Protein AF-A0A529L087-F1 (afdb_monomer_lite)

Structure (mmCIF, N/CA/C/O backbone):
data_AF-A0A529L087-F1
#
_entry.id   AF-A0A529L087-F1
#
loop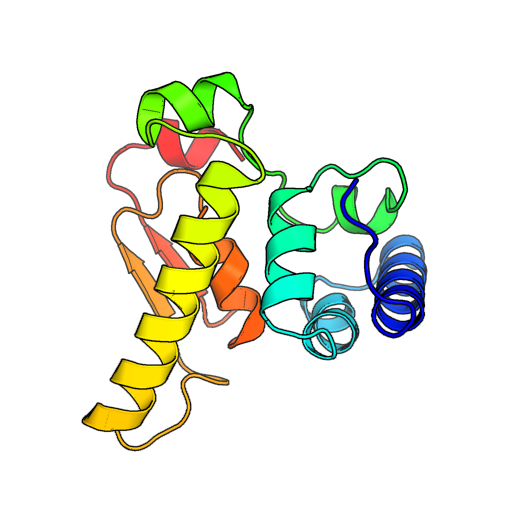_
_atom_site.group_PDB
_atom_site.id
_atom_site.type_symbol
_atom_site.label_atom_id
_atom_site.label_alt_id
_atom_site.label_comp_id
_atom_site.label_asym_id
_atom_site.label_entity_id
_atom_site.label_seq_id
_atom_site.pdbx_PDB_ins_code
_atom_site.Cartn_x
_atom_site.Cartn_y
_atom_site.Cartn_z
_atom_site.occupancy
_atom_site.B_iso_or_equiv
_atom_site.auth_seq_id
_atom_site.auth_comp_id
_atom_site.auth_asym_id
_atom_site.auth_atom_id
_atom_site.pdbx_PDB_model_num
ATOM 1 N N . MET A 1 1 ? 18.101 5.959 -2.037 1.00 47.97 1 MET A N 1
ATOM 2 C CA . MET A 1 1 ? 17.295 5.211 -1.054 1.00 47.97 1 MET A CA 1
ATOM 3 C C . MET A 1 1 ? 17.360 5.991 0.248 1.00 47.97 1 MET A C 1
ATOM 5 O O . MET A 1 1 ? 18.444 6.109 0.804 1.00 47.97 1 MET A O 1
ATOM 9 N N . ALA A 1 2 ? 16.274 6.667 0.639 1.00 48.91 2 ALA A N 1
ATOM 10 C CA . ALA A 1 2 ? 16.234 7.347 1.933 1.00 48.91 2 ALA A CA 1
ATOM 11 C C . ALA A 1 2 ? 16.531 6.305 3.020 1.00 48.91 2 ALA A C 1
ATOM 13 O O . ALA A 1 2 ? 16.035 5.185 2.922 1.00 48.91 2 ALA A O 1
ATOM 14 N N . SER A 1 3 ? 17.400 6.642 3.973 1.00 51.75 3 SER A N 1
ATOM 15 C CA . SER A 1 3 ? 17.812 5.745 5.054 1.00 51.75 3 SER A CA 1
ATOM 16 C C . SER A 1 3 ? 16.577 5.287 5.822 1.00 51.75 3 SER A C 1
ATOM 18 O O . SER A 1 3 ? 16.079 6.016 6.675 1.00 51.75 3 SER A O 1
ATOM 20 N N . MET A 1 4 ? 16.080 4.094 5.509 1.00 59.28 4 MET A N 1
ATOM 21 C CA . MET A 1 4 ? 15.018 3.457 6.268 1.00 59.28 4 MET A CA 1
ATOM 22 C C . MET A 1 4 ? 15.541 3.275 7.694 1.00 59.28 4 MET A C 1
ATOM 24 O O . MET A 1 4 ? 16.638 2.744 7.886 1.00 59.28 4 MET A O 1
ATOM 28 N N . PHE A 1 5 ? 14.838 3.826 8.683 1.00 60.94 5 PHE A N 1
ATOM 29 C CA . PHE A 1 5 ? 15.338 3.865 10.057 1.00 60.94 5 PHE A CA 1
ATOM 30 C C . PHE A 1 5 ? 15.621 2.442 10.566 1.00 60.94 5 PHE A C 1
ATOM 32 O O . PHE A 1 5 ? 14.931 1.490 10.198 1.00 60.94 5 PHE A O 1
ATOM 39 N N . SER A 1 6 ? 16.623 2.282 11.437 1.00 67.25 6 SER A N 1
ATOM 40 C CA . SER A 1 6 ? 17.079 0.975 11.949 1.00 67.25 6 SER A CA 1
ATOM 41 C C . SER A 1 6 ? 15.969 0.110 12.565 1.00 67.25 6 SER A C 1
ATOM 43 O O . SER A 1 6 ? 16.103 -1.109 12.618 1.00 67.25 6 SER A O 1
ATOM 45 N N . VAL A 1 7 ? 14.865 0.728 12.995 1.00 80.62 7 VAL A N 1
ATOM 46 C CA . VAL A 1 7 ? 13.678 0.075 13.567 1.00 80.62 7 VAL A CA 1
ATOM 47 C C . VAL A 1 7 ? 12.771 -0.596 12.531 1.00 80.62 7 VAL A C 1
ATOM 49 O O . VAL A 1 7 ? 12.086 -1.558 12.860 1.00 80.62 7 VAL A O 1
ATOM 52 N N . ALA A 1 8 ? 12.781 -0.143 11.277 1.00 88.31 8 ALA A N 1
ATOM 53 C CA . ALA A 1 8 ? 11.939 -0.694 10.216 1.00 88.31 8 ALA A CA 1
ATOM 54 C C . ALA A 1 8 ? 12.520 -1.988 9.622 1.00 88.31 8 ALA A C 1
ATOM 56 O O . ALA A 1 8 ? 11.789 -2.923 9.284 1.00 88.31 8 ALA A O 1
ATOM 57 N N . ILE A 1 9 ? 13.852 -2.066 9.543 1.00 91.94 9 ILE A N 1
ATOM 58 C CA . ILE A 1 9 ? 14.584 -3.170 8.906 1.00 91.94 9 ILE A CA 1
ATOM 59 C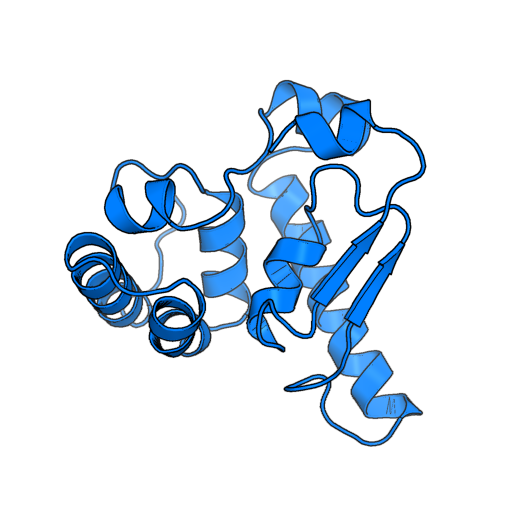 C . ILE A 1 9 ? 14.223 -4.547 9.504 1.00 91.94 9 ILE A C 1
ATOM 61 O O . ILE A 1 9 ? 13.957 -5.468 8.731 1.00 91.94 9 ILE A O 1
ATOM 65 N N . PRO A 1 10 ? 14.157 -4.745 10.839 1.00 94.81 10 PRO A N 1
ATOM 66 C CA . PRO A 1 10 ? 13.786 -6.041 11.407 1.00 94.81 10 PRO A CA 1
ATOM 67 C C . PRO A 1 10 ? 12.389 -6.515 10.989 1.00 94.81 10 PRO A C 1
ATOM 69 O O . PRO A 1 10 ? 12.202 -7.709 10.751 1.00 94.81 10 PRO A O 1
ATOM 72 N N . HIS A 1 11 ? 11.426 -5.594 10.883 1.00 96.56 11 HIS A N 1
ATOM 73 C CA . HIS A 1 11 ? 10.051 -5.902 10.489 1.00 96.56 11 HIS A CA 1
ATOM 74 C C . HIS A 1 11 ? 9.957 -6.263 9.008 1.00 96.56 11 HIS A C 1
ATOM 76 O O . HIS A 1 11 ? 9.354 -7.284 8.681 1.00 96.56 11 HIS A O 1
ATOM 82 N N . LEU A 1 12 ? 10.631 -5.512 8.134 1.00 96.69 12 LEU A N 1
ATOM 83 C CA . LEU A 1 12 ? 10.718 -5.856 6.714 1.00 96.69 12 LEU A CA 1
ATOM 84 C C . LEU A 1 12 ? 11.409 -7.198 6.482 1.00 96.69 12 LEU A C 1
ATOM 86 O O . LEU A 1 12 ? 10.899 -8.031 5.743 1.00 96.69 12 LEU A O 1
ATOM 90 N N . ASN A 1 13 ? 12.525 -7.454 7.164 1.00 97.06 13 ASN A N 1
ATOM 91 C CA . ASN A 1 13 ? 13.228 -8.730 7.046 1.00 97.06 13 ASN A CA 1
ATOM 92 C C . ASN A 1 13 ? 12.379 -9.907 7.547 1.00 97.06 13 ASN A C 1
ATOM 94 O O . ASN A 1 13 ? 12.507 -11.018 7.038 1.00 97.06 13 ASN A O 1
ATOM 98 N N . ALA A 1 14 ? 11.538 -9.697 8.564 1.00 97.62 14 ALA A N 1
ATOM 99 C CA . ALA A 1 14 ? 10.600 -10.716 9.024 1.00 97.62 14 ALA A CA 1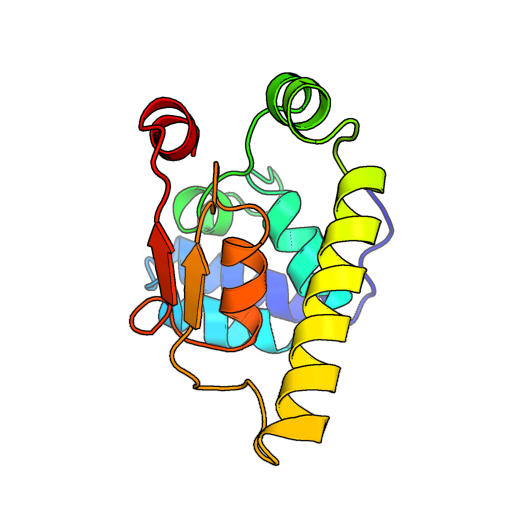
ATOM 100 C C . ALA A 1 14 ? 9.496 -10.975 7.990 1.00 97.62 14 ALA A C 1
ATOM 102 O O . ALA A 1 14 ? 9.260 -12.135 7.656 1.00 97.62 14 ALA A O 1
ATOM 103 N N . ALA A 1 15 ? 8.895 -9.911 7.450 1.00 98.12 15 ALA A N 1
ATOM 104 C CA . ALA A 1 15 ? 7.892 -9.993 6.392 1.00 98.12 15 ALA A CA 1
ATOM 105 C C . ALA A 1 15 ? 8.445 -10.694 5.139 1.00 98.12 15 ALA A C 1
ATOM 107 O O . ALA A 1 15 ? 7.805 -11.584 4.592 1.00 98.12 15 ALA A O 1
ATOM 108 N N . GLU A 1 16 ? 9.671 -10.365 4.731 1.00 98.50 16 GLU A N 1
ATOM 109 C CA . GLU A 1 16 ? 10.342 -10.975 3.581 1.00 98.50 16 GLU A CA 1
ATOM 110 C C . GLU A 1 16 ? 10.617 -12.462 3.788 1.00 98.50 16 GLU A C 1
ATOM 112 O O . GLU A 1 16 ? 10.334 -13.265 2.903 1.00 98.50 16 GLU A O 1
ATOM 117 N N . ARG A 1 17 ? 11.108 -12.868 4.967 1.00 98.50 17 ARG A N 1
ATOM 118 C CA . ARG A 1 17 ? 11.284 -14.297 5.273 1.00 98.50 17 ARG A CA 1
ATOM 119 C C . ARG A 1 17 ? 9.961 -15.057 5.226 1.00 98.50 17 ARG A C 1
ATOM 121 O O . ARG A 1 17 ? 9.940 -16.173 4.717 1.00 98.50 17 ARG A O 1
ATOM 128 N N . ALA A 1 18 ? 8.883 -14.464 5.741 1.00 98.38 18 ALA A N 1
ATOM 129 C CA . ALA A 1 18 ? 7.553 -15.061 5.675 1.00 98.38 18 ALA A CA 1
ATOM 130 C C . ALA A 1 18 ? 7.073 -15.187 4.217 1.00 98.38 18 ALA A C 1
ATOM 132 O O . ALA A 1 18 ? 6.645 -16.265 3.810 1.00 98.38 18 ALA A O 1
ATOM 133 N N . ALA A 1 19 ? 7.247 -14.138 3.406 1.00 98.38 19 ALA A N 1
ATOM 134 C CA . ALA A 1 19 ? 6.868 -14.134 1.994 1.00 98.38 19 ALA A CA 1
ATOM 135 C C . ALA A 1 19 ? 7.668 -15.157 1.168 1.00 98.38 19 ALA A C 1
ATOM 137 O O . ALA A 1 19 ? 7.105 -15.876 0.347 1.00 98.38 19 ALA A O 1
ATOM 138 N N . VAL A 1 20 ? 8.977 -15.291 1.415 1.00 98.06 20 VAL A N 1
ATOM 139 C CA . VAL A 1 20 ? 9.809 -16.351 0.814 1.00 98.06 20 VAL A CA 1
ATOM 140 C C . VAL A 1 20 ? 9.350 -17.743 1.258 1.00 98.06 20 VAL A C 1
ATOM 142 O O . VAL A 1 20 ? 9.406 -18.682 0.467 1.00 98.06 20 VAL A O 1
ATOM 145 N N . GLY A 1 21 ? 8.867 -17.870 2.495 1.00 97.56 21 GLY A N 1
ATOM 146 C CA . GLY A 1 21 ? 8.255 -19.086 3.031 1.00 97.56 21 GLY A CA 1
ATOM 147 C C . GLY A 1 21 ? 6.851 -19.394 2.495 1.00 97.56 21 GLY A C 1
ATOM 148 O O . GLY A 1 21 ? 6.300 -20.427 2.862 1.00 97.56 21 GLY A O 1
ATOM 149 N N . GLY A 1 22 ? 6.285 -18.540 1.634 1.00 97.62 22 GLY A N 1
ATOM 150 C CA . GLY A 1 22 ? 4.976 -18.748 1.015 1.00 97.62 22 GLY A CA 1
ATOM 151 C C . GLY A 1 22 ? 3.788 -18.310 1.873 1.00 97.62 22 GLY A C 1
ATOM 152 O O . GLY A 1 22 ? 2.709 -18.878 1.722 1.00 97.62 22 GLY A O 1
ATOM 153 N N . CYS A 1 23 ? 3.972 -17.337 2.773 1.00 98.12 23 CYS A N 1
ATOM 154 C CA . CYS A 1 23 ? 2.852 -16.757 3.511 1.00 98.12 23 CYS A CA 1
ATOM 155 C C . CYS A 1 23 ? 1.871 -16.014 2.588 1.00 98.12 23 CYS A C 1
ATOM 157 O O . CYS A 1 23 ? 2.206 -15.592 1.479 1.00 98.12 23 CYS A O 1
ATOM 159 N N . THR A 1 24 ? 0.658 -15.822 3.087 1.00 98.12 24 THR A N 1
ATOM 160 C CA . THR A 1 24 ? -0.377 -14.979 2.480 1.00 98.12 24 THR A CA 1
ATOM 161 C C . THR A 1 24 ? -0.044 -13.488 2.610 1.00 98.12 24 THR A C 1
ATOM 163 O O . THR A 1 24 ? 0.866 -13.090 3.350 1.00 98.12 24 THR A O 1
ATOM 166 N N . VAL A 1 25 ? -0.790 -12.640 1.892 1.00 97.62 25 VAL A N 1
ATOM 167 C CA . VAL A 1 25 ? -0.668 -11.177 1.999 1.00 97.62 25 VAL A CA 1
ATOM 168 C C . VAL A 1 25 ? -1.004 -10.725 3.421 1.00 97.62 25 VAL A C 1
ATOM 170 O O . VAL A 1 25 ? -0.263 -9.940 4.005 1.00 97.62 25 VAL A O 1
ATOM 173 N N . GLU A 1 26 ? -2.071 -11.263 4.003 1.00 97.56 26 GLU A N 1
ATOM 174 C CA . GLU A 1 26 ? -2.546 -10.980 5.357 1.00 97.56 26 GLU A CA 1
ATOM 175 C C . GLU A 1 26 ? -1.467 -11.290 6.402 1.00 97.56 26 GLU A C 1
ATOM 177 O O . GLU A 1 26 ? -1.146 -10.455 7.249 1.00 97.56 26 GLU A O 1
ATOM 182 N N . GLU A 1 27 ? -0.828 -12.457 6.299 1.00 98.12 27 GLU A N 1
ATOM 183 C CA . GLU A 1 27 ? 0.267 -12.849 7.193 1.00 98.12 27 GLU A CA 1
ATOM 184 C C . GLU A 1 27 ? 1.493 -11.937 7.047 1.00 98.12 27 GLU A C 1
ATOM 186 O O . GLU A 1 27 ? 2.129 -11.594 8.047 1.00 98.12 27 GLU A O 1
ATOM 191 N N . ALA A 1 28 ? 1.819 -11.488 5.830 1.00 98.19 28 ALA A N 1
ATOM 192 C CA . ALA A 1 28 ? 2.881 -10.504 5.625 1.00 98.19 28 ALA A CA 1
ATOM 1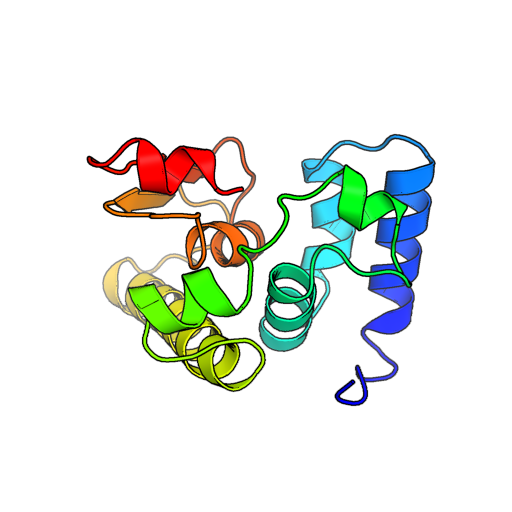93 C C . ALA A 1 28 ? 2.518 -9.142 6.247 1.00 98.19 28 ALA A C 1
ATOM 195 O O . ALA A 1 28 ? 3.364 -8.501 6.884 1.00 98.19 28 ALA A O 1
ATOM 196 N N . LEU A 1 29 ? 1.257 -8.712 6.121 1.00 98.06 29 LEU A N 1
ATOM 197 C CA . LEU A 1 29 ? 0.767 -7.443 6.664 1.00 98.06 29 LEU A CA 1
ATOM 198 C C . LEU A 1 29 ? 0.856 -7.376 8.194 1.00 98.06 29 LEU A C 1
ATOM 200 O O . LEU A 1 29 ? 1.128 -6.297 8.720 1.00 98.06 29 LEU A O 1
ATOM 204 N N . VAL A 1 30 ? 0.767 -8.502 8.914 1.00 97.56 30 VAL A N 1
ATOM 205 C CA . VAL A 1 30 ? 1.011 -8.555 10.374 1.00 97.56 30 VAL A CA 1
ATOM 206 C C . VAL A 1 30 ? 2.389 -7.995 10.750 1.00 97.56 30 VAL A C 1
ATOM 208 O O . VAL A 1 30 ? 2.543 -7.341 11.787 1.00 97.56 30 VAL A O 1
ATOM 211 N N . PHE A 1 31 ? 3.408 -8.235 9.922 1.00 97.88 31 PHE A N 1
ATOM 212 C CA . PHE A 1 31 ? 4.747 -7.685 10.131 1.00 97.88 31 PHE A CA 1
ATOM 213 C C . PHE A 1 31 ? 4.858 -6.254 9.609 1.00 97.88 31 PHE A C 1
ATOM 215 O O . PHE A 1 31 ? 5.425 -5.401 10.292 1.00 97.88 31 PHE A O 1
ATOM 222 N N . LEU A 1 32 ? 4.307 -5.981 8.423 1.00 97.75 32 LEU A N 1
ATOM 223 C CA . LEU A 1 32 ? 4.421 -4.676 7.769 1.00 97.75 32 LEU A CA 1
ATOM 224 C C . LEU A 1 32 ? 3.677 -3.568 8.525 1.00 97.75 32 LEU A C 1
ATOM 226 O O . LEU A 1 32 ? 4.190 -2.458 8.616 1.00 97.75 32 LEU A O 1
ATOM 230 N N . ARG A 1 33 ? 2.529 -3.852 9.150 1.00 97.19 33 ARG A N 1
ATOM 231 C CA . ARG A 1 33 ? 1.782 -2.871 9.963 1.00 97.19 33 ARG A CA 1
ATOM 232 C C . ARG A 1 33 ? 2.485 -2.481 11.269 1.00 97.19 33 ARG A C 1
ATOM 234 O O . ARG A 1 33 ? 2.064 -1.539 11.928 1.00 97.19 33 ARG A O 1
ATOM 241 N N . ARG A 1 34 ? 3.580 -3.161 11.642 1.00 96.38 34 ARG A N 1
ATOM 242 C CA . ARG A 1 34 ? 4.455 -2.733 12.754 1.00 96.38 34 ARG A CA 1
ATOM 243 C C . ARG A 1 34 ? 5.363 -1.565 12.377 1.00 96.38 34 ARG A C 1
ATOM 245 O O . ARG A 1 34 ? 5.971 -0.958 13.254 1.00 96.38 34 ARG A O 1
ATOM 252 N N . LEU A 1 35 ? 5.482 -1.271 11.085 1.00 96.12 35 LEU A N 1
ATOM 253 C CA . LEU A 1 35 ? 6.148 -0.073 10.600 1.00 96.12 35 LEU A CA 1
ATOM 254 C C . LEU A 1 35 ? 5.333 1.172 10.968 1.00 96.12 35 LEU A C 1
ATOM 256 O O . LEU A 1 35 ? 4.118 1.119 11.178 1.00 96.12 35 LEU A O 1
ATOM 260 N N . SER A 1 36 ? 6.001 2.325 10.992 1.00 94.94 36 SER A N 1
ATOM 261 C CA . SER A 1 36 ? 5.278 3.593 10.939 1.00 94.94 36 SER A CA 1
ATOM 262 C C . SER A 1 36 ? 4.476 3.667 9.631 1.00 94.94 36 SER A C 1
ATOM 264 O O . SER A 1 36 ? 4.877 3.068 8.631 1.00 94.94 36 SER A O 1
ATOM 266 N N . LEU A 1 37 ? 3.376 4.428 9.606 1.00 95.00 37 LEU A N 1
ATOM 267 C CA . LEU A 1 37 ? 2.632 4.684 8.363 1.00 95.00 37 LEU A CA 1
ATOM 268 C C . LEU A 1 37 ? 3.562 5.189 7.249 1.00 95.00 37 LEU A C 1
ATOM 270 O O . LEU A 1 37 ? 3.375 4.846 6.081 1.00 95.00 37 LEU A O 1
ATOM 274 N N . ASP A 1 38 ? 4.576 5.981 7.616 1.00 93.75 38 ASP A N 1
ATOM 275 C CA . ASP A 1 38 ? 5.495 6.549 6.645 1.00 93.75 38 ASP A CA 1
ATOM 276 C C . ASP A 1 38 ? 6.468 5.501 6.070 1.00 93.75 38 ASP A C 1
ATOM 278 O O . ASP A 1 38 ? 6.696 5.449 4.863 1.00 93.75 38 ASP A O 1
ATOM 282 N N . ASP A 1 39 ? 7.021 4.627 6.909 1.00 94.94 39 ASP A N 1
ATOM 283 C CA . ASP A 1 39 ? 7.895 3.544 6.442 1.00 94.94 39 ASP A CA 1
ATOM 284 C C . ASP A 1 39 ? 7.108 2.492 5.649 1.00 94.94 39 ASP A C 1
ATOM 286 O O . ASP A 1 39 ? 7.587 2.006 4.623 1.00 94.94 39 ASP A O 1
ATOM 290 N N . PHE A 1 40 ? 5.887 2.170 6.093 1.00 96.88 40 PHE A N 1
ATOM 291 C CA . PHE A 1 40 ? 4.976 1.279 5.380 1.00 96.88 40 PHE A CA 1
ATOM 292 C C . PHE A 1 40 ? 4.669 1.822 3.987 1.00 96.88 40 PHE A C 1
ATOM 294 O O . PHE A 1 40 ? 4.867 1.133 2.988 1.00 96.88 40 PHE A O 1
ATOM 301 N N . GLY A 1 41 ? 4.224 3.077 3.910 1.00 95.75 41 GLY A N 1
ATOM 302 C CA . GLY A 1 41 ? 3.855 3.695 2.648 1.00 95.75 41 GLY A CA 1
ATOM 303 C C . GLY A 1 41 ? 5.031 3.793 1.689 1.00 95.75 41 GLY A C 1
ATOM 304 O O . GLY A 1 41 ? 4.895 3.428 0.522 1.00 95.75 41 GLY A O 1
ATOM 305 N N . LEU A 1 42 ? 6.195 4.223 2.187 1.00 94.81 42 LEU A N 1
ATOM 306 C CA . LEU A 1 42 ? 7.412 4.312 1.386 1.00 94.81 42 LEU A CA 1
ATOM 307 C C . LEU A 1 42 ? 7.825 2.942 0.835 1.00 94.81 42 LEU A C 1
ATOM 309 O O . LEU A 1 42 ? 8.232 2.850 -0.322 1.00 94.81 42 LEU A O 1
ATOM 313 N N . PHE A 1 43 ? 7.696 1.882 1.636 1.00 96.06 43 PHE A N 1
ATOM 314 C CA . PHE A 1 43 ? 7.941 0.522 1.172 1.00 96.06 43 PHE A CA 1
ATOM 315 C C . PHE A 1 43 ? 6.948 0.106 0.083 1.00 96.06 43 PHE A C 1
ATOM 317 O O . PHE A 1 43 ? 7.382 -0.310 -0.992 1.00 96.06 43 PHE A O 1
ATOM 324 N 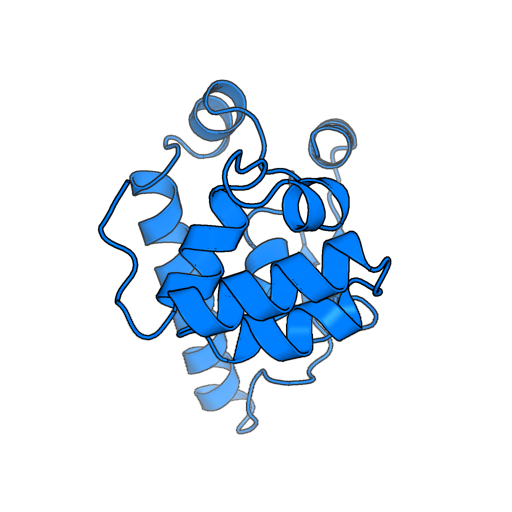N . MET A 1 44 ? 5.643 0.279 0.315 1.00 96.44 44 MET A N 1
ATOM 325 C CA . MET A 1 44 ? 4.589 -0.141 -0.617 1.00 96.44 44 MET A CA 1
ATOM 326 C C . MET A 1 44 ? 4.737 0.491 -2.003 1.00 96.44 44 MET A C 1
ATOM 328 O O . MET A 1 44 ? 4.574 -0.191 -3.011 1.00 96.44 44 MET A O 1
ATOM 332 N N . ILE A 1 45 ? 5.095 1.775 -2.080 1.00 93.94 45 ILE A N 1
ATOM 333 C CA . ILE A 1 45 ? 5.304 2.446 -3.373 1.00 93.94 45 ILE A CA 1
ATOM 334 C C . ILE A 1 45 ? 6.657 2.123 -4.026 1.00 93.94 45 ILE A C 1
ATOM 336 O O . ILE A 1 45 ? 6.878 2.490 -5.178 1.00 93.94 45 ILE A O 1
ATOM 340 N N . SER A 1 46 ? 7.580 1.496 -3.287 1.00 93.75 46 SER A N 1
ATOM 341 C CA . SER A 1 46 ? 8.886 1.074 -3.807 1.00 93.75 46 SER A CA 1
ATOM 342 C C . SER A 1 46 ? 8.831 -0.276 -4.517 1.00 93.75 46 SER A C 1
ATOM 344 O O . SER A 1 46 ? 9.818 -0.675 -5.128 1.00 93.75 46 SER A O 1
ATOM 346 N N . LEU A 1 47 ? 7.708 -0.990 -4.414 1.00 95.56 47 LEU A N 1
ATOM 347 C CA . LEU A 1 47 ? 7.533 -2.297 -5.026 1.00 95.56 47 LEU A CA 1
ATOM 348 C C . LEU A 1 47 ? 7.378 -2.158 -6.551 1.00 95.56 47 LEU A C 1
ATOM 350 O O . LEU A 1 47 ? 6.634 -1.289 -7.002 1.00 95.56 47 LEU A O 1
ATOM 354 N N . PRO A 1 48 ? 8.031 -3.009 -7.359 1.00 96.38 48 PRO A N 1
ATOM 355 C CA . PRO A 1 48 ? 8.913 -4.101 -6.950 1.00 96.38 48 PRO A CA 1
ATOM 356 C C . PRO A 1 48 ? 10.281 -3.602 -6.451 1.00 96.38 48 PRO A C 1
ATOM 358 O O . PRO A 1 48 ? 10.920 -2.749 -7.063 1.00 96.38 48 PRO A O 1
ATOM 361 N N . ASN A 1 49 ? 10.764 -4.200 -5.362 1.00 95.50 49 ASN A N 1
ATOM 362 C CA . ASN A 1 49 ? 11.999 -3.840 -4.677 1.00 95.50 49 ASN A CA 1
ATOM 363 C C . ASN A 1 49 ? 12.998 -5.013 -4.681 1.00 95.50 49 ASN A C 1
ATOM 365 O O . ASN A 1 49 ? 12.703 -6.112 -4.211 1.00 95.50 49 ASN A O 1
ATOM 369 N N . ARG A 1 50 ? 14.209 -4.774 -5.202 1.00 96.50 50 ARG A N 1
ATOM 370 C CA . ARG A 1 50 ? 15.245 -5.809 -5.381 1.00 96.50 50 ARG A CA 1
ATOM 371 C C . ARG A 1 50 ? 15.754 -6.407 -4.073 1.00 96.50 50 ARG A C 1
ATOM 373 O O . ARG A 1 50 ? 16.145 -7.569 -4.077 1.00 96.50 50 ARG A O 1
ATOM 380 N N . ASP A 1 51 ? 15.729 -5.637 -2.991 1.00 96.19 51 ASP A N 1
ATOM 381 C CA . ASP A 1 51 ? 16.195 -6.094 -1.679 1.00 96.19 51 ASP A CA 1
ATOM 382 C C . ASP A 1 51 ? 15.157 -6.993 -0.984 1.00 96.19 51 ASP A C 1
ATOM 384 O O . ASP A 1 51 ? 15.496 -7.734 -0.064 1.00 96.19 51 ASP A O 1
ATOM 388 N N . TYR A 1 52 ? 13.904 -6.967 -1.458 1.00 97.75 52 TYR A N 1
ATOM 389 C CA . TYR A 1 52 ? 12.769 -7.710 -0.903 1.00 97.75 52 TYR A CA 1
ATOM 390 C C . TYR A 1 52 ? 12.006 -8.465 -2.011 1.00 97.75 52 TYR A C 1
ATOM 392 O O . TYR A 1 52 ? 10.870 -8.114 -2.361 1.00 97.75 52 TYR A O 1
ATOM 400 N N . PRO A 1 53 ? 12.641 -9.464 -2.654 1.00 98.00 53 PRO A N 1
ATOM 401 C CA . PRO A 1 53 ? 12.085 -10.146 -3.820 1.00 98.00 53 PRO A CA 1
ATOM 402 C C . PRO A 1 53 ? 10.863 -11.025 -3.511 1.00 98.00 53 PRO A C 1
ATOM 404 O O . PRO A 1 53 ? 10.035 -11.226 -4.397 1.00 98.00 53 PRO A O 1
ATOM 407 N N . GLY A 1 54 ? 10.739 -11.572 -2.300 1.00 98.44 54 GLY A N 1
ATOM 408 C CA . GLY A 1 54 ? 9.570 -12.319 -1.838 1.00 98.44 54 GLY A CA 1
ATOM 409 C C . GLY A 1 54 ? 8.348 -11.419 -1.727 1.00 98.44 54 GLY A C 1
ATOM 410 O O . GLY A 1 54 ? 7.333 -11.683 -2.369 1.00 98.44 54 GLY A O 1
ATOM 411 N N . LEU A 1 55 ? 8.478 -10.304 -1.007 1.00 98.44 55 LEU A N 1
ATOM 412 C CA . LEU A 1 55 ? 7.425 -9.294 -0.893 1.00 98.44 55 LEU A CA 1
ATOM 413 C C . LEU A 1 55 ? 7.067 -8.686 -2.250 1.00 98.44 55 LEU A C 1
ATOM 415 O O . LEU A 1 55 ? 5.893 -8.476 -2.522 1.00 98.44 55 LEU A O 1
ATOM 419 N N . SER A 1 56 ? 8.042 -8.484 -3.137 1.00 98.06 56 SER A N 1
ATOM 420 C CA . SER A 1 56 ? 7.792 -7.979 -4.497 1.00 98.06 56 SER A CA 1
ATOM 421 C C . SER A 1 56 ? 7.008 -8.936 -5.392 1.00 98.06 56 SER A C 1
ATOM 423 O O . SER A 1 56 ? 6.415 -8.487 -6.367 1.00 98.06 56 SER A O 1
ATOM 425 N N . ARG A 1 57 ? 7.027 -10.243 -5.104 1.00 97.75 57 ARG A N 1
ATOM 426 C CA . ARG A 1 57 ? 6.167 -11.223 -5.786 1.00 97.75 57 ARG A CA 1
ATOM 427 C C . ARG A 1 57 ? 4.788 -11.334 -5.141 1.00 97.75 57 ARG A C 1
ATOM 429 O O . ARG A 1 57 ? 3.834 -11.655 -5.836 1.00 97.75 57 ARG A O 1
ATOM 436 N N . LEU A 1 58 ? 4.712 -11.136 -3.826 1.00 98.12 58 LEU A N 1
ATOM 437 C CA . LEU A 1 58 ? 3.492 -11.315 -3.040 1.00 98.12 58 LEU A CA 1
ATOM 438 C C . LEU A 1 58 ? 2.557 -10.099 -3.109 1.00 98.12 58 LEU A C 1
ATOM 440 O O . LEU A 1 58 ? 1.341 -10.258 -3.116 1.00 98.12 58 LEU A O 1
ATOM 444 N N . LEU A 1 59 ? 3.117 -8.889 -3.118 1.00 97.50 59 LEU A N 1
ATOM 445 C CA . LEU A 1 59 ? 2.383 -7.628 -3.023 1.00 97.50 59 LEU A CA 1
ATOM 446 C C . LEU A 1 59 ? 2.281 -6.925 -4.386 1.00 97.50 59 LEU A C 1
ATOM 448 O O . LEU A 1 59 ? 3.169 -7.084 -5.226 1.00 97.50 59 LEU A O 1
ATOM 452 N N . PRO A 1 60 ? 1.236 -6.102 -4.603 1.00 94.81 60 PRO A N 1
ATOM 453 C CA . PRO A 1 60 ? 1.011 -5.445 -5.886 1.00 94.81 60 PRO A CA 1
ATOM 454 C C . PRO A 1 60 ? 2.123 -4.445 -6.215 1.00 94.81 60 PRO A C 1
ATOM 456 O O . PRO A 1 60 ? 2.402 -3.520 -5.444 1.00 94.81 60 PRO A O 1
ATOM 459 N N . ALA A 1 61 ? 2.707 -4.593 -7.404 1.00 95.00 61 ALA A N 1
ATOM 460 C CA . ALA A 1 61 ? 3.721 -3.690 -7.936 1.00 95.00 61 ALA A CA 1
ATOM 461 C C . ALA A 1 61 ? 3.161 -2.274 -8.121 1.00 95.00 61 ALA A C 1
ATOM 463 O O . ALA A 1 61 ? 1.985 -2.095 -8.420 1.00 95.00 61 ALA A O 1
ATOM 464 N N . MET A 1 62 ? 3.995 -1.252 -7.957 1.00 94.94 62 MET A N 1
ATOM 465 C CA . MET A 1 62 ? 3.653 0.121 -8.309 1.00 94.94 62 MET A CA 1
ATOM 466 C C . MET A 1 62 ? 3.757 0.318 -9.827 1.00 94.94 62 MET A C 1
ATOM 468 O O . MET A 1 62 ? 4.606 -0.282 -10.488 1.00 94.94 62 MET A O 1
ATOM 472 N N . ALA A 1 63 ? 2.921 1.196 -10.385 1.00 95.44 63 ALA A N 1
ATOM 473 C CA . ALA A 1 63 ? 2.990 1.552 -11.799 1.00 95.44 63 ALA A CA 1
ATOM 474 C C . ALA A 1 63 ? 4.360 2.154 -12.164 1.00 95.44 63 ALA A C 1
ATOM 476 O O . ALA A 1 63 ? 5.047 2.722 -11.313 1.00 95.44 63 ALA A O 1
ATOM 477 N N . SER A 1 64 ? 4.745 2.091 -13.441 1.00 94.62 64 SER A N 1
ATOM 478 C CA . SER A 1 64 ? 5.992 2.712 -13.916 1.00 94.62 64 SER A CA 1
ATOM 479 C C . SER A 1 64 ? 6.045 4.221 -13.634 1.00 94.62 64 SER A C 1
ATOM 481 O O . SER A 1 64 ? 5.010 4.886 -13.545 1.00 94.62 64 SER A O 1
ATOM 483 N N . GLU A 1 65 ? 7.249 4.793 -13.535 1.00 95.31 65 GLU A N 1
ATOM 484 C CA . GLU A 1 65 ? 7.402 6.239 -13.324 1.00 95.31 65 GLU A CA 1
ATOM 485 C C . GLU A 1 65 ? 6.706 7.085 -14.395 1.00 95.31 65 GLU A C 1
ATOM 487 O O . GLU A 1 65 ? 6.154 8.134 -14.071 1.00 95.31 65 GLU A O 1
ATOM 492 N N . ASP A 1 66 ? 6.719 6.645 -15.654 1.00 96.56 66 ASP A N 1
ATOM 493 C CA . ASP A 1 66 ? 6.095 7.381 -16.755 1.00 96.56 66 ASP A CA 1
ATOM 494 C C . ASP A 1 66 ? 4.574 7.414 -16.607 1.00 96.56 66 ASP A C 1
ATOM 496 O O . ASP A 1 66 ? 3.955 8.465 -16.782 1.00 96.56 66 ASP A O 1
ATOM 500 N N . VAL A 1 67 ? 3.969 6.293 -16.205 1.00 95.44 67 VAL A N 1
ATOM 501 C CA . VAL A 1 67 ? 2.537 6.228 -15.879 1.00 95.44 67 VAL A CA 1
ATOM 502 C C . VAL A 1 67 ? 2.220 7.132 -14.690 1.00 95.44 67 VAL A C 1
ATOM 504 O O . VAL A 1 67 ? 1.300 7.946 -14.772 1.00 95.44 67 VAL A O 1
ATOM 507 N N . GLN A 1 68 ? 3.016 7.053 -13.618 1.00 95.62 68 GLN A N 1
ATOM 508 C CA . GLN A 1 68 ? 2.859 7.911 -12.442 1.00 95.62 68 GLN A CA 1
ATOM 509 C C . GLN A 1 68 ? 2.885 9.399 -12.834 1.00 95.62 68 GLN A C 1
ATOM 511 O O . GLN A 1 68 ? 1.936 10.128 -12.536 1.00 95.62 68 GLN A O 1
ATOM 516 N N . LYS A 1 69 ? 3.912 9.844 -13.571 1.00 96.44 69 LYS A N 1
ATOM 517 C CA . LYS A 1 69 ? 4.053 11.240 -14.025 1.00 96.44 69 LYS A CA 1
ATOM 518 C C . LYS A 1 69 ? 2.893 11.665 -14.914 1.00 96.44 69 LYS A C 1
ATOM 520 O O . LYS A 1 69 ? 2.334 12.736 -14.704 1.00 96.44 69 LYS A O 1
ATOM 525 N N . THR A 1 70 ? 2.510 10.827 -15.874 1.00 94.88 70 THR A N 1
ATOM 526 C CA . THR A 1 70 ? 1.452 11.158 -16.838 1.00 94.88 70 THR A CA 1
ATOM 527 C C . THR A 1 70 ? 0.102 11.342 -16.148 1.00 94.88 70 THR A C 1
ATOM 529 O O . THR A 1 70 ? -0.664 12.217 -16.536 1.00 94.88 70 THR A O 1
ATOM 532 N N . TRP A 1 71 ? -0.210 10.525 -15.139 1.00 92.62 71 TRP A N 1
ATOM 533 C CA . TRP A 1 71 ? -1.553 10.500 -14.545 1.00 92.62 71 TRP A CA 1
ATOM 534 C C . TRP A 1 71 ? -1.671 11.343 -13.280 1.00 92.62 71 TRP A C 1
ATOM 536 O O . TRP A 1 71 ? -2.751 11.828 -12.961 1.00 92.62 71 TRP A O 1
ATOM 546 N N . THR A 1 72 ? -0.570 11.523 -12.551 1.00 92.50 72 THR A N 1
ATOM 547 C CA . THR A 1 72 ? -0.572 12.200 -11.245 1.00 92.50 72 THR A CA 1
ATOM 548 C C . THR A 1 72 ? 0.349 13.416 -11.183 1.00 92.50 72 THR A C 1
ATOM 550 O O . THR A 1 72 ? 0.378 14.108 -10.168 1.00 92.50 72 THR A O 1
ATOM 553 N N . GLY A 1 73 ? 1.105 13.695 -12.249 1.00 94.81 73 GLY A N 1
ATOM 554 C CA . GLY A 1 73 ? 2.033 14.826 -12.333 1.00 94.81 73 GLY A CA 1
ATOM 555 C C . GLY A 1 73 ? 3.353 14.640 -11.576 1.00 94.81 73 GLY A C 1
ATOM 556 O O . GLY A 1 73 ? 4.227 15.497 -11.672 1.00 94.81 73 GLY A O 1
ATOM 557 N N . ALA A 1 74 ? 3.527 13.539 -10.837 1.00 95.19 74 ALA A N 1
ATOM 558 C CA . ALA A 1 74 ? 4.731 13.241 -10.061 1.00 95.19 74 ALA A CA 1
ATOM 559 C C . ALA A 1 74 ? 5.025 11.732 -10.043 1.00 95.19 74 ALA A C 1
ATOM 561 O O . ALA A 1 74 ? 4.169 10.920 -10.381 1.00 95.19 74 ALA A O 1
ATOM 562 N N . SER A 1 75 ? 6.228 11.343 -9.615 1.00 95.88 75 SER A N 1
ATOM 563 C CA . SER A 1 75 ? 6.587 9.940 -9.370 1.00 95.88 75 SER A CA 1
ATOM 564 C C . SER A 1 75 ? 7.473 9.784 -8.137 1.00 95.88 75 SER A C 1
ATOM 566 O O . SER A 1 75 ? 8.004 10.760 -7.599 1.00 95.88 75 SER A O 1
ATOM 568 N N . GLY A 1 76 ? 7.627 8.541 -7.676 1.00 91.75 76 GLY A N 1
ATOM 569 C CA . GLY A 1 76 ? 8.564 8.191 -6.610 1.00 91.75 76 GLY A CA 1
ATOM 570 C C . GLY A 1 76 ? 8.310 8.975 -5.320 1.00 91.75 76 GLY A C 1
ATOM 571 O O . GLY A 1 76 ? 7.182 9.043 -4.833 1.00 91.75 76 GLY A O 1
ATOM 572 N N . LEU A 1 77 ? 9.359 9.580 -4.755 1.00 93.12 77 LEU A N 1
ATOM 573 C CA . LEU A 1 77 ? 9.287 10.247 -3.450 1.00 93.12 77 LEU A CA 1
ATOM 574 C C . LEU A 1 77 ? 8.397 11.502 -3.443 1.00 93.12 77 LEU A C 1
ATOM 576 O O . LEU A 1 77 ? 7.804 11.829 -2.416 1.00 93.12 77 LEU A O 1
ATOM 580 N N . ASP A 1 78 ? 8.276 12.211 -4.561 1.00 94.25 78 ASP A N 1
ATOM 581 C CA . ASP A 1 78 ? 7.404 13.389 -4.620 1.00 94.25 78 ASP A CA 1
ATOM 582 C C . ASP A 1 78 ? 5.933 12.978 -4.621 1.00 94.25 78 ASP A C 1
ATOM 584 O O . ASP A 1 78 ? 5.124 13.536 -3.876 1.00 94.25 78 ASP A O 1
ATOM 588 N N . LEU A 1 79 ? 5.607 11.927 -5.376 1.00 93.38 79 LEU A N 1
ATOM 589 C CA . LEU A 1 79 ? 4.280 11.320 -5.358 1.00 93.38 79 LEU A CA 1
ATOM 590 C C . LEU A 1 79 ? 3.948 10.716 -3.987 1.00 93.38 79 LEU A C 1
ATOM 592 O O . LEU A 1 79 ? 2.818 10.821 -3.500 1.00 93.38 79 LEU A O 1
ATOM 596 N N . TYR A 1 80 ? 4.945 10.109 -3.346 1.00 94.56 80 TYR A N 1
ATOM 597 C CA . TYR A 1 80 ? 4.824 9.528 -2.018 1.00 94.56 80 TYR A CA 1
ATOM 598 C C . TYR A 1 80 ? 4.335 10.531 -0.979 1.00 94.56 80 TYR A C 1
ATOM 600 O O . TYR A 1 80 ? 3.388 10.251 -0.253 1.00 94.56 80 TYR A O 1
ATOM 608 N N . ARG A 1 81 ? 4.953 11.716 -0.923 1.00 94.69 81 ARG A N 1
ATOM 609 C CA . ARG A 1 81 ? 4.616 12.748 0.069 1.00 94.69 81 ARG A CA 1
ATOM 610 C C . ARG A 1 81 ? 3.148 13.156 -0.011 1.00 94.69 81 ARG A C 1
ATOM 612 O O . ARG A 1 81 ? 2.511 13.367 1.019 1.00 94.69 81 ARG A O 1
ATOM 619 N N . GLN A 1 82 ? 2.605 13.237 -1.225 1.00 94.88 82 GLN A N 1
ATOM 620 C CA . GLN A 1 82 ? 1.183 13.513 -1.439 1.00 94.88 82 GLN A CA 1
ATOM 621 C C . GLN A 1 82 ? 0.320 12.347 -0.941 1.00 94.88 82 GLN A C 1
ATOM 623 O O . GLN A 1 82 ? -0.664 12.549 -0.234 1.00 94.88 82 GLN A O 1
ATOM 628 N N . THR A 1 83 ? 0.738 11.124 -1.269 1.00 95.44 83 THR A N 1
ATOM 629 C CA . THR A 1 83 ? 0.057 9.873 -0.916 1.00 95.44 83 THR A CA 1
ATOM 630 C C . THR A 1 83 ? -0.023 9.675 0.604 1.00 95.44 83 THR A C 1
ATOM 632 O O . THR A 1 83 ? -1.108 9.445 1.136 1.00 95.44 83 THR A O 1
ATOM 635 N N . SER A 1 84 ? 1.092 9.820 1.325 1.00 95.31 84 SER A N 1
ATOM 636 C CA . SER A 1 84 ? 1.134 9.658 2.784 1.00 95.31 84 SER A CA 1
ATOM 637 C C . SER A 1 84 ? 0.378 10.766 3.514 1.00 95.31 84 SER A C 1
ATOM 639 O O . SER A 1 84 ? -0.329 10.497 4.487 1.00 95.31 84 SER A O 1
ATOM 641 N N . THR A 1 85 ? 0.454 12.005 3.014 1.00 96.31 85 THR A N 1
ATOM 642 C CA . THR A 1 85 ? -0.338 13.122 3.545 1.00 96.31 85 THR A CA 1
ATOM 643 C C . THR A 1 85 ? -1.830 12.840 3.406 1.00 96.31 85 THR A C 1
ATOM 645 O O . THR A 1 85 ? -2.569 13.021 4.371 1.00 96.31 85 THR A O 1
ATOM 648 N N . PHE A 1 86 ? -2.273 12.350 2.245 1.00 96.44 86 PHE A N 1
ATOM 649 C CA . PHE A 1 86 ? -3.671 11.991 2.023 1.00 96.44 86 PHE A CA 1
ATOM 650 C C . PHE A 1 86 ? -4.137 10.873 2.965 1.00 96.44 86 PHE A C 1
ATOM 652 O O . PHE A 1 86 ? -5.138 11.051 3.654 1.00 96.44 86 PHE A O 1
ATOM 659 N N . ALA A 1 87 ? -3.393 9.764 3.061 1.00 96.88 87 ALA A N 1
ATOM 660 C CA . ALA A 1 87 ? -3.750 8.641 3.936 1.00 96.88 87 ALA A CA 1
ATOM 661 C C . ALA A 1 87 ? -3.888 9.075 5.407 1.00 96.88 87 ALA A C 1
ATOM 663 O O . ALA A 1 87 ? -4.858 8.729 6.079 1.00 96.88 87 ALA A O 1
ATOM 664 N N . ARG A 1 88 ? -2.968 9.922 5.884 1.00 96.50 88 ARG A N 1
ATOM 665 C CA . ARG A 1 88 ? -3.021 10.490 7.236 1.00 96.50 88 ARG A CA 1
ATOM 666 C C . ARG A 1 88 ? -4.227 11.405 7.442 1.00 96.50 88 ARG A C 1
ATOM 668 O O . ARG A 1 88 ? -4.842 11.381 8.501 1.00 96.50 88 ARG A O 1
ATOM 675 N N . GLN A 1 89 ? -4.564 12.236 6.455 1.00 97.62 89 GLN A N 1
ATOM 676 C CA . GLN A 1 89 ? -5.760 13.081 6.527 1.00 97.62 89 GLN A CA 1
ATOM 677 C C . GLN A 1 89 ? -7.042 12.246 6.541 1.00 97.62 89 GLN A C 1
ATOM 679 O O . GLN A 1 89 ? -7.982 12.597 7.250 1.00 97.62 89 GLN A O 1
ATOM 684 N N . LEU A 1 90 ? -7.075 11.139 5.797 1.00 96.56 90 LEU A N 1
ATOM 685 C CA . LEU A 1 90 ? -8.211 10.225 5.768 1.00 96.56 90 LEU A CA 1
ATOM 686 C C . LEU A 1 90 ? -8.447 9.596 7.146 1.00 96.56 90 LEU A C 1
ATOM 688 O O . LEU A 1 90 ? -9.556 9.708 7.662 1.00 96.56 90 LEU A O 1
ATOM 692 N N . GLU A 1 91 ? -7.410 9.044 7.783 1.00 97.31 91 GLU A N 1
ATOM 693 C CA . GLU A 1 91 ? -7.508 8.496 9.145 1.00 97.31 91 GLU A CA 1
ATOM 694 C C . GLU A 1 91 ? -7.923 9.568 10.162 1.00 97.31 91 GLU A C 1
ATOM 696 O O . GLU A 1 91 ? -8.917 9.388 10.865 1.00 97.31 91 GLU A O 1
ATOM 701 N N . ASN A 1 92 ? -7.253 10.726 10.171 1.00 97.75 92 ASN A N 1
ATOM 702 C CA . ASN A 1 92 ? -7.576 11.816 11.092 1.00 97.75 92 ASN A CA 1
ATOM 703 C C . ASN A 1 92 ? -9.040 12.266 10.967 1.00 97.75 92 ASN A C 1
ATOM 705 O O . ASN A 1 92 ? -9.722 12.489 11.971 1.00 97.75 92 ASN A O 1
ATOM 709 N N . ASN A 1 93 ? -9.532 12.428 9.736 1.00 97.75 93 ASN A N 1
ATOM 710 C CA . ASN A 1 93 ? -10.900 12.871 9.488 1.00 97.75 93 ASN A CA 1
ATOM 711 C C . ASN A 1 93 ? -11.912 11.781 9.837 1.00 97.75 93 ASN A C 1
ATOM 713 O O . ASN A 1 93 ? -12.913 12.081 10.488 1.00 97.75 93 ASN A O 1
ATOM 717 N N . PHE A 1 94 ? -11.647 10.527 9.469 1.00 97.69 94 PHE A N 1
ATOM 718 C CA . PHE A 1 94 ? -12.504 9.404 9.830 1.00 97.69 94 PHE A CA 1
ATOM 719 C C . PHE A 1 94 ? -12.648 9.307 11.352 1.00 97.69 94 PHE A C 1
ATOM 721 O O . PHE A 1 94 ? -13.757 9.422 11.874 1.00 97.69 94 PHE A O 1
ATOM 728 N N . THR A 1 95 ? -11.528 9.264 12.076 1.00 97.38 95 THR A N 1
ATOM 729 C CA . THR A 1 95 ? -11.504 9.248 13.543 1.00 97.38 95 THR A CA 1
ATOM 730 C C . THR A 1 95 ? -12.245 10.451 14.131 1.00 97.38 95 THR A C 1
ATOM 732 O O . THR A 1 95 ? -13.046 10.319 15.063 1.00 97.38 95 THR A O 1
ATOM 735 N N . ARG A 1 96 ? -12.057 11.646 13.559 1.00 97.75 96 ARG A N 1
ATOM 736 C CA . ARG A 1 96 ? -12.714 12.870 14.030 1.00 97.75 96 ARG A CA 1
ATOM 737 C C . ARG A 1 96 ? -14.232 12.845 13.869 1.00 97.75 96 ARG A C 1
ATOM 739 O O . ARG A 1 96 ? -14.915 13.319 14.783 1.00 97.75 96 ARG A O 1
ATOM 746 N N . TYR A 1 97 ? -14.753 12.388 12.734 1.00 98.06 97 TYR A N 1
ATOM 747 C CA . TYR A 1 97 ? -16.176 12.512 12.397 1.00 98.06 97 TYR A CA 1
ATOM 748 C C . TYR A 1 97 ? -16.984 11.253 12.719 1.00 98.06 97 TYR A C 1
ATOM 750 O O . TYR A 1 97 ? -18.098 11.378 13.219 1.00 98.06 97 TYR A O 1
ATOM 758 N N . ILE A 1 98 ? -16.410 10.068 12.512 1.00 97.00 98 ILE A N 1
ATOM 759 C CA . ILE A 1 98 ? -17.049 8.771 12.783 1.00 97.00 98 ILE A CA 1
ATOM 760 C C . ILE A 1 98 ? -16.865 8.342 14.243 1.00 97.00 98 ILE A C 1
ATOM 762 O O . ILE A 1 98 ? -17.650 7.552 14.756 1.00 97.00 98 ILE A O 1
ATOM 766 N N . LYS A 1 99 ? -15.880 8.921 14.950 1.00 96.56 99 LYS A N 1
ATOM 767 C CA . LYS A 1 99 ? -15.559 8.606 16.357 1.00 96.56 99 LYS A CA 1
ATOM 768 C C . LYS A 1 99 ? -15.105 7.156 16.574 1.00 96.56 99 LYS A C 1
ATOM 770 O O . LYS A 1 99 ? -15.243 6.630 17.674 1.00 96.56 99 LYS A O 1
ATOM 775 N N . ALA A 1 100 ? -14.523 6.549 15.546 1.00 96.62 100 ALA A N 1
ATOM 776 C CA . ALA A 1 100 ? -13.921 5.221 15.564 1.00 96.62 100 ALA A CA 1
ATOM 777 C C . ALA A 1 100 ? -12.597 5.248 14.780 1.00 96.62 100 ALA A C 1
ATOM 779 O O . ALA A 1 100 ? -12.466 6.086 13.885 1.00 96.62 100 ALA A O 1
ATOM 780 N N . PRO A 1 101 ? -11.616 4.385 15.100 1.00 95.69 101 PRO A N 1
ATOM 781 C CA . PRO A 1 101 ? -10.400 4.286 14.301 1.00 95.69 101 PRO A CA 1
ATOM 782 C C . PRO A 1 101 ? -10.724 3.777 12.893 1.00 95.69 101 PRO A C 1
ATOM 784 O O . PRO A 1 101 ? -11.653 2.996 12.711 1.00 95.69 101 PRO A O 1
ATOM 787 N N . LEU A 1 102 ? -9.920 4.178 11.907 1.00 96.81 102 LEU A N 1
ATOM 788 C CA . LEU A 1 102 ? -10.008 3.629 10.549 1.00 96.81 102 LEU A CA 1
ATOM 789 C C . LEU A 1 102 ? -9.584 2.149 10.482 1.00 96.81 102 LEU A C 1
ATOM 791 O O . LEU A 1 102 ? -9.954 1.442 9.550 1.00 96.81 102 LEU A O 1
ATOM 795 N N . ALA A 1 103 ? -8.796 1.691 11.460 1.00 96.25 103 ALA A N 1
ATOM 796 C CA . ALA A 1 103 ? -8.353 0.305 11.543 1.00 96.25 103 ALA A CA 1
ATOM 797 C C . ALA A 1 103 ? -9.539 -0.674 11.509 1.00 96.25 103 ALA A C 1
ATOM 799 O O . ALA A 1 103 ? -10.569 -0.416 12.133 1.00 96.25 103 ALA A O 1
ATOM 800 N N . ASP A 1 104 ? -9.375 -1.773 10.773 1.00 96.12 104 ASP A N 1
ATOM 801 C CA . ASP A 1 104 ? -10.361 -2.846 10.582 1.00 96.12 104 ASP A CA 1
ATOM 802 C C . ASP A 1 104 ? -11.693 -2.410 9.932 1.00 96.12 104 ASP A C 1
ATOM 804 O O . ASP A 1 104 ? -12.661 -3.170 9.916 1.00 96.12 104 ASP A O 1
ATOM 808 N N . SER A 1 105 ? -11.758 -1.204 9.357 1.00 97.19 105 SER A N 1
ATOM 809 C CA . SER A 1 105 ? -12.937 -0.716 8.629 1.00 97.19 105 SER A CA 1
ATOM 810 C C . SER A 1 105 ? -13.049 -1.314 7.224 1.00 97.19 105 SER A C 1
ATOM 812 O O . SER A 1 105 ? -12.051 -1.682 6.604 1.00 97.19 105 SER A O 1
ATOM 814 N N . GLU A 1 106 ? -14.263 -1.326 6.678 1.00 97.69 106 GLU A N 1
ATOM 815 C CA . GLU A 1 106 ? -14.507 -1.570 5.255 1.00 97.69 106 GLU A CA 1
ATOM 816 C C . GLU A 1 106 ? -14.191 -0.304 4.443 1.00 97.69 106 GLU A C 1
ATOM 818 O O . GLU A 1 106 ? -14.661 0.788 4.775 1.00 97.69 106 GLU A O 1
ATOM 823 N N . ILE A 1 107 ? -13.377 -0.428 3.389 1.00 98.00 107 ILE A N 1
ATOM 824 C CA . ILE A 1 107 ? -12.845 0.716 2.635 1.00 98.00 107 ILE A CA 1
ATOM 825 C C . ILE A 1 107 ? -13.104 0.540 1.137 1.00 98.00 107 ILE A C 1
ATOM 827 O O . ILE A 1 107 ? -12.656 -0.427 0.529 1.00 98.00 107 ILE A O 1
ATOM 831 N N . LEU A 1 108 ? -13.765 1.525 0.525 1.00 97.75 108 LEU A N 1
ATOM 832 C CA . LEU A 1 108 ? -13.940 1.630 -0.925 1.00 97.75 108 LEU A CA 1
ATOM 833 C C . LEU A 1 108 ? -13.119 2.805 -1.476 1.00 97.75 108 LEU A C 1
ATOM 835 O O . LEU A 1 108 ? -13.369 3.957 -1.122 1.00 97.75 108 LEU A O 1
ATOM 839 N N . ASP A 1 109 ? -12.181 2.517 -2.376 1.00 97.38 109 ASP A N 1
ATOM 840 C CA . ASP A 1 109 ? -11.437 3.497 -3.171 1.00 97.38 109 ASP A CA 1
ATOM 841 C C . ASP A 1 109 ? -12.102 3.621 -4.554 1.00 97.38 109 ASP A C 1
ATOM 843 O O . ASP A 1 109 ? -11.929 2.766 -5.427 1.00 97.38 109 ASP A O 1
ATOM 847 N N . PHE A 1 110 ? -12.939 4.648 -4.725 1.00 96.69 110 PHE A N 1
ATOM 848 C CA . PHE A 1 110 ? -13.627 4.929 -5.987 1.00 96.69 110 PHE A CA 1
ATOM 849 C C . PHE A 1 110 ? -12.754 5.796 -6.898 1.00 96.69 110 PHE A C 1
ATOM 851 O O . PHE A 1 110 ? -12.348 6.892 -6.513 1.00 96.69 110 PHE A O 1
ATOM 858 N N . GLY A 1 111 ? -12.523 5.336 -8.128 1.00 95.81 111 GLY A N 1
ATOM 859 C CA . GLY A 1 111 ? -11.511 5.915 -9.010 1.00 95.81 111 GLY A CA 1
ATOM 860 C C . GLY A 1 111 ? -10.100 5.538 -8.557 1.00 95.81 111 GLY A C 1
ATOM 861 O O . GLY A 1 111 ? -9.214 6.395 -8.512 1.00 95.81 111 GLY A O 1
ATOM 862 N N . CYS A 1 112 ? -9.905 4.277 -8.150 1.00 96.06 112 CYS A N 1
ATOM 863 C CA . CYS A 1 112 ? -8.650 3.819 -7.550 1.00 96.06 112 CYS A CA 1
ATOM 864 C C . CYS A 1 112 ? -7.457 3.862 -8.523 1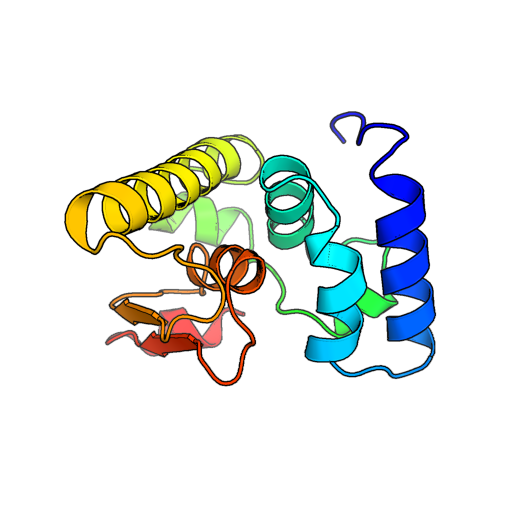.00 96.06 112 CYS A C 1
ATOM 866 O O . CYS A 1 112 ? -6.296 3.824 -8.092 1.00 96.06 112 CYS A O 1
ATOM 868 N N . GLY A 1 113 ? -7.719 3.957 -9.830 1.00 95.81 113 GLY A N 1
ATOM 869 C CA . GLY A 1 113 ? -6.727 3.907 -10.888 1.00 95.81 113 GLY A CA 1
ATOM 870 C C . GLY A 1 113 ? -5.863 2.650 -10.790 1.00 95.81 113 GLY A C 1
ATOM 871 O O . GLY A 1 113 ? -6.347 1.551 -10.551 1.00 95.81 113 GLY A O 1
ATOM 872 N N . TYR A 1 114 ? -4.543 2.829 -10.854 1.00 95.12 114 TYR A N 1
ATOM 873 C CA . TYR A 1 114 ? -3.590 1.734 -10.638 1.00 95.12 114 TYR A CA 1
ATOM 874 C C . TYR A 1 114 ? -3.415 1.348 -9.153 1.00 95.12 114 TYR A C 1
ATOM 876 O O . TYR A 1 114 ? -2.475 0.634 -8.805 1.00 95.12 114 TYR A O 1
ATOM 884 N N . GLY A 1 115 ? -4.266 1.843 -8.243 1.00 95.50 115 GLY A N 1
ATOM 885 C CA . GLY A 1 115 ? -4.345 1.465 -6.825 1.00 95.50 115 GLY A CA 1
ATOM 886 C C . GLY A 1 115 ? -3.407 2.224 -5.877 1.00 95.50 115 GLY A C 1
ATOM 887 O O . GLY A 1 115 ? -3.020 1.692 -4.831 1.00 95.50 115 GLY A O 1
ATOM 888 N N . ARG A 1 116 ? -2.947 3.430 -6.245 1.00 95.19 116 ARG A N 1
ATOM 889 C CA . ARG A 1 116 ? -1.961 4.203 -5.454 1.00 95.19 116 ARG A CA 1
ATOM 890 C C . ARG A 1 116 ? -2.388 4.369 -3.993 1.00 95.19 116 ARG A C 1
ATOM 892 O O . ARG A 1 116 ? -1.580 4.149 -3.097 1.00 95.19 116 ARG A O 1
ATOM 899 N N . ILE A 1 117 ? -3.631 4.797 -3.773 1.00 96.12 117 ILE A N 1
ATOM 900 C CA . ILE A 1 117 ? -4.175 5.038 -2.432 1.00 96.12 117 ILE A CA 1
ATOM 901 C C . ILE A 1 117 ? -4.568 3.715 -1.780 1.00 96.12 117 ILE A C 1
ATOM 903 O O . ILE A 1 117 ? -4.203 3.487 -0.630 1.00 96.12 117 ILE A O 1
ATOM 907 N N . LEU A 1 118 ? -5.206 2.815 -2.530 1.00 96.19 118 LEU A N 1
ATOM 908 C CA . LEU A 1 118 ? -5.557 1.468 -2.081 1.00 96.19 118 LEU A CA 1
ATOM 909 C C . LEU A 1 118 ? -4.402 0.727 -1.382 1.00 96.19 118 LEU A C 1
ATOM 911 O O . LEU A 1 118 ? -4.598 0.167 -0.307 1.00 96.19 118 LEU A O 1
ATOM 915 N N . ARG A 1 119 ? -3.168 0.799 -1.905 1.00 95.94 119 ARG A N 1
ATOM 916 C CA . ARG A 1 119 ? -1.983 0.185 -1.261 1.00 95.94 119 ARG A CA 1
ATOM 917 C C . ARG A 1 119 ? -1.676 0.741 0.130 1.00 95.94 119 ARG A C 1
ATOM 919 O O . ARG A 1 119 ? -1.159 0.010 0.968 1.00 95.94 119 ARG A O 1
ATOM 926 N N . MET A 1 120 ? -1.985 2.011 0.387 1.00 96.94 120 MET A N 1
ATOM 927 C CA . MET A 1 120 ? -1.856 2.593 1.726 1.00 96.94 120 MET A CA 1
ATOM 928 C C . MET A 1 120 ? -2.937 2.072 2.672 1.00 96.94 120 MET A C 1
ATOM 930 O O . MET A 1 120 ? -2.700 1.998 3.874 1.00 96.94 120 MET A O 1
ATOM 934 N N . MET A 1 121 ? -4.114 1.711 2.151 1.00 97.88 121 MET A N 1
ATOM 935 C CA . MET A 1 121 ? -5.237 1.239 2.967 1.00 97.88 121 MET A CA 1
ATOM 936 C C . MET A 1 121 ? -4.957 -0.124 3.603 1.00 97.88 121 MET A C 1
ATOM 938 O O . MET A 1 121 ? -5.461 -0.390 4.690 1.00 97.88 121 MET A O 1
ATOM 942 N N . TYR A 1 122 ? -4.046 -0.918 3.029 1.00 97.81 122 TYR A N 1
ATOM 943 C CA . TYR A 1 122 ? -3.514 -2.122 3.675 1.00 97.81 122 TYR A CA 1
ATOM 944 C C . TYR A 1 122 ? -2.851 -1.860 5.029 1.00 97.81 122 TYR A C 1
ATOM 946 O O . TYR A 1 122 ? -2.700 -2.799 5.806 1.00 97.81 122 TYR A O 1
ATOM 954 N N . TYR A 1 123 ? -2.470 -0.618 5.350 1.00 98.12 123 TYR A N 1
ATOM 955 C CA . TYR A 1 123 ? -2.007 -0.273 6.694 1.00 98.12 123 TYR A CA 1
ATOM 956 C C . TYR A 1 123 ? -3.123 -0.388 7.742 1.00 98.12 123 TYR A C 1
ATOM 958 O O . TYR A 1 123 ? -2.851 -0.716 8.894 1.00 98.12 123 TYR A O 1
ATOM 966 N N . TYR A 1 124 ? -4.366 -0.123 7.339 1.00 97.75 124 TYR A N 1
ATOM 967 C CA . TYR A 1 124 ? -5.510 0.008 8.238 1.00 97.75 124 TYR A CA 1
ATOM 968 C C . TYR A 1 124 ? -6.406 -1.229 8.254 1.00 97.75 124 TYR A C 1
ATOM 970 O O . TYR A 1 124 ? -6.871 -1.601 9.325 1.00 97.75 124 TYR A O 1
ATOM 978 N N . SER A 1 125 ? -6.613 -1.880 7.108 1.00 97.69 125 SER A N 1
ATOM 979 C CA . SER A 1 125 ? -7.541 -3.010 6.988 1.00 97.69 125 SER A CA 1
ATOM 980 C C . SER A 1 125 ? -6.972 -4.138 6.140 1.00 97.69 125 SER A C 1
ATOM 982 O O . SER A 1 125 ? -6.073 -3.934 5.318 1.00 97.69 125 SER A O 1
ATOM 984 N N . ASP A 1 126 ? -7.485 -5.346 6.361 1.00 97.44 126 ASP A N 1
ATOM 985 C CA . ASP A 1 126 ? -7.134 -6.521 5.565 1.00 97.44 126 ASP A CA 1
ATOM 986 C C . ASP A 1 126 ? -7.655 -6.411 4.128 1.00 97.44 126 ASP A C 1
ATOM 988 O O . ASP A 1 126 ? -8.686 -5.772 3.904 1.00 97.44 126 ASP A O 1
ATOM 992 N N . PRO A 1 127 ? -6.978 -7.041 3.146 1.00 96.62 127 PRO A N 1
ATOM 993 C CA . PRO A 1 127 ? -7.386 -6.988 1.743 1.00 96.62 127 PRO A CA 1
ATOM 994 C C . PRO A 1 127 ? -8.843 -7.397 1.507 1.00 96.62 127 PRO A C 1
ATOM 996 O O . PRO A 1 127 ? -9.502 -6.822 0.649 1.00 96.62 127 PRO A O 1
ATOM 999 N N . ALA A 1 128 ? -9.373 -8.331 2.304 1.00 96.94 128 ALA A N 1
ATOM 1000 C CA . ALA A 1 128 ? -10.771 -8.758 2.235 1.00 96.94 128 ALA A CA 1
ATOM 1001 C C . ALA A 1 128 ? -11.792 -7.638 2.526 1.00 96.94 128 ALA A C 1
ATOM 1003 O O . ALA A 1 128 ? -12.943 -7.760 2.116 1.00 96.94 128 ALA A O 1
ATOM 1004 N N . ASN A 1 129 ? -11.369 -6.562 3.199 1.00 98.06 129 ASN A N 1
ATOM 1005 C CA . ASN A 1 129 ? -12.195 -5.411 3.572 1.00 98.06 129 ASN A CA 1
ATOM 1006 C C . ASN A 1 129 ? -11.872 -4.159 2.737 1.00 98.06 129 ASN A C 1
ATOM 1008 O O . ASN A 1 129 ? -12.254 -3.049 3.118 1.00 98.06 129 ASN A O 1
ATOM 1012 N N . ILE A 1 130 ? -11.117 -4.296 1.642 1.00 97.94 130 ILE A N 1
ATOM 1013 C CA . ILE A 1 130 ? -10.705 -3.171 0.801 1.00 97.94 130 ILE A CA 1
ATOM 1014 C C . ILE A 1 130 ? -11.092 -3.447 -0.646 1.00 97.94 130 ILE A C 1
ATOM 1016 O O . ILE A 1 130 ? -10.678 -4.434 -1.248 1.00 97.94 130 ILE A O 1
ATOM 1020 N N . TRP A 1 131 ? -11.829 -2.512 -1.237 1.00 97.69 131 TRP A N 1
ATOM 1021 C CA . TRP A 1 131 ? -12.262 -2.575 -2.625 1.00 97.69 131 TRP A CA 1
ATOM 1022 C C . TRP A 1 131 ? -11.754 -1.360 -3.383 1.00 97.69 131 TRP A C 1
ATOM 1024 O O . TRP A 1 131 ? -11.941 -0.223 -2.960 1.00 97.69 131 TRP A O 1
ATOM 1034 N N . GLY A 1 132 ? -11.126 -1.604 -4.527 1.00 96.62 132 GLY A N 1
ATOM 1035 C CA . GLY A 1 132 ? -10.819 -0.577 -5.511 1.00 96.62 132 GLY A CA 1
ATOM 1036 C C . GLY A 1 132 ? -11.739 -0.745 -6.700 1.00 96.62 132 GLY A C 1
ATOM 1037 O O . GLY A 1 132 ? -11.842 -1.847 -7.236 1.00 96.62 132 GLY A O 1
ATOM 1038 N N . VAL A 1 133 ? -12.395 0.333 -7.110 1.00 97.00 133 VAL A N 1
ATOM 1039 C CA . VAL A 1 133 ? -13.194 0.346 -8.336 1.00 97.00 133 VAL A CA 1
ATOM 1040 C C . VAL A 1 133 ? -12.768 1.522 -9.193 1.00 97.00 133 VAL A C 1
ATOM 1042 O O . VAL A 1 133 ? -12.560 2.625 -8.690 1.00 97.00 133 VAL A O 1
ATOM 1045 N N . ASP A 1 134 ? -12.664 1.299 -10.494 1.00 97.12 134 ASP A N 1
ATOM 1046 C CA . ASP A 1 134 ? -12.417 2.353 -11.466 1.00 97.12 134 ASP A CA 1
ATOM 1047 C C . ASP A 1 134 ? -13.323 2.138 -12.679 1.00 97.12 134 ASP A C 1
ATOM 1049 O O . ASP A 1 134 ? -13.700 1.011 -12.998 1.00 97.12 134 ASP A O 1
ATOM 1053 N N . ALA A 1 135 ? -13.711 3.231 -13.328 1.00 96.12 135 ALA A N 1
ATOM 1054 C CA . ALA A 1 135 ? -14.529 3.182 -14.534 1.00 96.12 135 ALA A CA 1
ATOM 1055 C C . ALA A 1 135 ? -13.690 2.902 -15.790 1.00 96.12 135 ALA A C 1
ATOM 1057 O O . ALA A 1 135 ? -14.249 2.636 -16.854 1.00 96.12 135 ALA A O 1
ATOM 1058 N N . TRP A 1 136 ? -12.363 3.016 -15.695 1.00 94.38 136 TRP A N 1
ATOM 1059 C CA . TRP A 1 136 ? -11.460 2.839 -16.817 1.00 94.38 136 TRP A CA 1
ATOM 1060 C C . TRP A 1 136 ? -10.590 1.597 -16.641 1.00 94.38 136 TRP A C 1
ATOM 1062 O O . TRP A 1 136 ? -9.588 1.639 -15.929 1.00 94.38 136 TRP A O 1
ATOM 1072 N N . ASP A 1 137 ? -10.916 0.524 -17.365 1.00 94.44 137 ASP A N 1
ATOM 1073 C CA . ASP A 1 137 ? -10.220 -0.774 -17.288 1.00 94.44 137 ASP A CA 1
ATOM 1074 C C . ASP A 1 137 ? -8.699 -0.651 -17.446 1.00 94.44 137 ASP A C 1
ATOM 1076 O O . ASP A 1 137 ? -7.933 -1.249 -16.696 1.00 94.44 137 ASP A O 1
ATOM 1080 N N . LYS A 1 138 ? -8.242 0.237 -18.341 1.00 92.81 138 LYS A N 1
ATOM 1081 C CA . LYS A 1 138 ? -6.808 0.477 -18.563 1.00 92.81 138 LYS A CA 1
ATOM 1082 C C . LYS A 1 138 ? -6.071 0.887 -17.288 1.00 92.81 138 LYS A C 1
ATOM 1084 O O . LYS A 1 138 ? -4.868 0.679 -17.191 1.00 92.81 138 LYS A O 1
ATOM 1089 N N . SER A 1 139 ? -6.755 1.535 -16.351 1.00 91.94 139 SER A N 1
ATOM 1090 C CA . SER A 1 139 ? -6.166 1.917 -15.072 1.00 91.94 139 SER A CA 1
ATOM 1091 C C . SER A 1 139 ? -5.964 0.732 -14.133 1.00 91.94 139 SER A C 1
ATOM 1093 O O . SER A 1 139 ? -4.939 0.684 -13.454 1.00 91.94 139 SER A O 1
ATOM 1095 N N . LEU A 1 140 ? -6.880 -0.236 -14.177 1.00 92.50 140 LEU A N 1
ATOM 1096 C CA . LEU A 1 140 ? -6.850 -1.463 -13.390 1.00 92.50 140 LEU A CA 1
ATOM 1097 C C . LEU A 1 140 ? -5.805 -2.449 -13.934 1.00 92.50 140 LEU A C 1
ATOM 1099 O O . LEU A 1 140 ? -5.116 -3.094 -13.156 1.00 92.50 140 LEU A O 1
ATOM 1103 N N . ASP A 1 141 ? -5.615 -2.495 -15.255 1.00 92.19 141 ASP A N 1
ATOM 1104 C CA . ASP A 1 141 ? -4.698 -3.430 -15.930 1.00 92.19 141 ASP A CA 1
ATOM 1105 C C . ASP A 1 141 ? -3.196 -3.119 -15.743 1.00 92.19 141 ASP A C 1
ATOM 1107 O O . ASP A 1 141 ? -2.333 -3.840 -16.250 1.00 92.19 141 ASP A O 1
ATOM 1111 N N . LEU A 1 142 ? -2.846 -2.015 -15.079 1.00 88.00 142 LEU A N 1
ATOM 1112 C CA . LEU A 1 142 ? -1.457 -1.550 -14.976 1.00 88.00 142 LEU A CA 1
ATOM 1113 C C . LEU A 1 142 ? -0.632 -2.225 -13.879 1.00 88.00 142 LEU A C 1
ATOM 1115 O O . LEU A 1 142 ? 0.600 -2.106 -13.919 1.00 88.00 142 LEU A O 1
ATOM 1119 N N . CYS A 1 143 ? -1.273 -2.845 -12.887 1.00 80.00 143 CYS A N 1
ATOM 1120 C CA . CYS A 1 143 ? -0.618 -3.281 -11.657 1.00 80.00 143 CYS A CA 1
ATOM 1121 C C . CYS A 1 143 ? -1.182 -4.571 -11.070 1.00 80.00 143 CYS A C 1
ATOM 1123 O O . CYS A 1 143 ? -2.417 -4.733 -11.085 1.00 80.00 143 CYS A O 1
#

Secondary structure (DSSP, 8-state):
-----TTHHHHHHHHHHHHHTT--HHHHHHHHTTS-HHHHHHHHHT-S-TT-HHHHHHSPPPPPHHHHHHHHS--HHHHHHHHHHHHHHHHHHHHHHHSS-STT--EEEET-TTTTTHHHHTTTS-GGGEEEE-S-HHHHTT-

Foldseek 3Di:
DPPLDPVLVVLLVVLLVCLVVPDAPQVSLVSLLVDDLLSSLLVLQCAVDPVRPSCNVRHDGHFDQVVCCVPPVGGRPVVSVVLSVVLVVVQVVCCVPVVDGLAQAQEEAEQCFLNSNVSSSSSRHDPVRYYYDYPDVNRPVRD

Radius of gyration: 14.79 Å; chains: 1; bounding box: 35×34×35 Å

pLDDT: mean 94.27, std 8.54, range [47.97, 98.5]

Sequence (143 aa):
MASMFSVAIPHLNAAERAAVGGCTVEEALVFLRRLSLDDFGLFMISLPNRDYPGLSRLLPAMASEDVQKTWTGASGLDLYRQTSTFARQLENNFTRYIKAPLADSEILDFGCGYGRILRMMYYYSDPANIWGVDAWDKSLDLC